Protein AF-E2BTL4-F1 (afdb_monomer_lite)

pLDDT: mean 71.08, std 13.53, range [42.78, 84.62]

Structure (mmCIF, N/CA/C/O backbone):
data_AF-E2BTL4-F1
#
_entry.id   AF-E2BTL4-F1
#
loop_
_atom_site.group_PDB
_atom_site.id
_atom_site.type_symbol
_atom_site.label_atom_id
_atom_site.label_alt_id
_atom_site.label_comp_id
_atom_site.label_asym_id
_atom_site.label_entity_id
_atom_site.label_seq_id
_atom_site.pdbx_PDB_ins_code
_atom_site.Cartn_x
_atom_site.Cartn_y
_atom_site.Cartn_z
_atom_site.occupancy
_atom_site.B_iso_or_equiv
_atom_site.auth_seq_id
_atom_site.auth_comp_id
_atom_site.auth_asym_id
_atom_site.auth_atom_id
_atom_site.pdbx_PDB_model_num
ATOM 1 N N . MET A 1 1 ? 35.264 -16.584 -9.688 1.00 43.22 1 MET A N 1
ATOM 2 C CA . MET A 1 1 ? 34.743 -16.157 -8.370 1.00 43.22 1 MET A CA 1
ATOM 3 C C . MET A 1 1 ? 34.558 -14.654 -8.419 1.00 43.22 1 MET A C 1
ATOM 5 O O . MET A 1 1 ? 35.474 -13.917 -8.078 1.00 43.22 1 MET A O 1
ATOM 9 N N . GLU A 1 2 ? 33.413 -14.194 -8.908 1.00 42.78 2 GLU A N 1
ATOM 10 C CA . GLU A 1 2 ? 33.117 -12.765 -8.947 1.00 42.78 2 GLU A CA 1
ATOM 11 C C . GLU A 1 2 ? 32.287 -12.419 -7.715 1.00 42.78 2 GLU A C 1
ATOM 13 O O . GLU A 1 2 ? 31.151 -12.855 -7.552 1.00 42.78 2 GLU A O 1
ATOM 18 N N . LYS A 1 3 ? 32.908 -11.682 -6.789 1.00 47.34 3 LYS A N 1
ATOM 19 C CA . LYS A 1 3 ? 32.201 -10.982 -5.718 1.00 47.34 3 LYS A CA 1
ATOM 20 C C . LYS A 1 3 ? 31.391 -9.876 -6.384 1.00 47.34 3 LYS A C 1
ATOM 22 O O . LYS A 1 3 ? 31.869 -8.750 -6.507 1.00 47.34 3 LYS A O 1
ATOM 27 N N . GLU A 1 4 ? 30.194 -10.213 -6.849 1.00 43.19 4 GLU A N 1
ATOM 28 C CA . GLU A 1 4 ? 29.267 -9.215 -7.357 1.00 43.19 4 GLU A CA 1
ATOM 29 C C . GLU A 1 4 ? 28.999 -8.182 -6.261 1.00 43.19 4 GLU A C 1
ATOM 31 O O . GLU A 1 4 ? 28.715 -8.465 -5.093 1.00 43.19 4 GLU A O 1
ATOM 36 N N . ASN A 1 5 ? 29.240 -6.946 -6.656 1.00 45.09 5 ASN A N 1
ATOM 37 C CA . ASN A 1 5 ? 29.453 -5.809 -5.801 1.00 45.09 5 ASN A CA 1
ATOM 38 C C . ASN A 1 5 ? 28.106 -5.419 -5.162 1.00 45.09 5 ASN A C 1
ATOM 40 O O . ASN A 1 5 ? 27.223 -4.896 -5.840 1.00 45.09 5 ASN A O 1
ATOM 44 N N . LYS A 1 6 ? 27.949 -5.686 -3.854 1.00 49.75 6 LYS A N 1
ATOM 45 C CA . LYS A 1 6 ? 26.725 -5.540 -3.020 1.00 49.75 6 LYS A CA 1
ATOM 46 C C . LYS A 1 6 ? 26.020 -4.167 -3.108 1.00 49.75 6 LYS A C 1
ATOM 48 O O . LYS A 1 6 ? 24.933 -3.997 -2.565 1.00 49.75 6 LYS A O 1
ATOM 53 N N . TYR A 1 7 ? 26.640 -3.192 -3.770 1.00 46.62 7 TYR A N 1
ATOM 54 C CA . TYR A 1 7 ? 26.240 -1.788 -3.832 1.00 46.62 7 TYR A CA 1
ATOM 55 C C . TYR A 1 7 ? 25.714 -1.328 -5.203 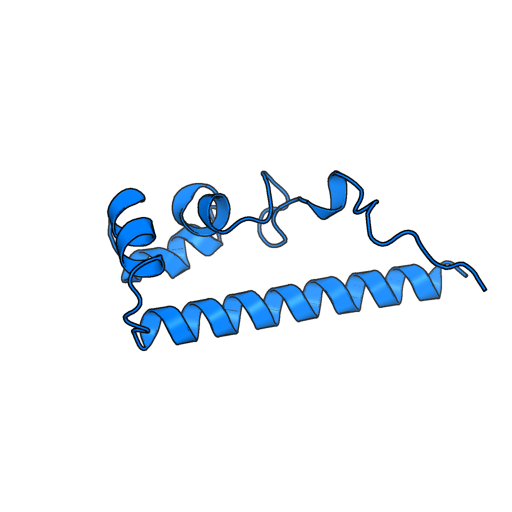1.00 46.62 7 TYR A C 1
ATOM 57 O O . TYR A 1 7 ? 25.183 -0.224 -5.293 1.00 46.62 7 TYR A O 1
ATOM 65 N N . TRP A 1 8 ? 25.772 -2.165 -6.247 1.00 47.38 8 TRP A N 1
ATOM 66 C CA . TRP A 1 8 ? 25.276 -1.824 -7.591 1.00 47.38 8 TRP A CA 1
ATOM 67 C C . TRP A 1 8 ? 23.951 -2.521 -7.892 1.00 47.38 8 TRP A C 1
ATOM 69 O O . TRP A 1 8 ? 23.811 -3.251 -8.870 1.00 47.38 8 TRP A O 1
ATOM 79 N N . VAL A 1 9 ? 22.949 -2.294 -7.042 1.00 49.44 9 VAL A N 1
ATOM 80 C CA . VAL A 1 9 ? 21.560 -2.504 -7.463 1.00 49.44 9 VAL A CA 1
ATOM 81 C C . VAL A 1 9 ? 21.296 -1.467 -8.554 1.00 49.44 9 VAL A C 1
ATOM 83 O O . VAL A 1 9 ? 21.187 -0.276 -8.240 1.00 49.44 9 VAL A O 1
ATOM 86 N N . LYS A 1 10 ? 21.288 -1.912 -9.820 1.00 51.06 10 LYS A N 1
ATOM 87 C CA . LYS A 1 10 ? 20.976 -1.088 -10.997 1.00 51.06 10 LYS A CA 1
ATOM 88 C C . LYS A 1 10 ? 19.706 -0.292 -10.704 1.00 51.06 10 LYS A C 1
ATOM 90 O O . LYS A 1 10 ? 18.787 -0.796 -10.067 1.00 51.06 10 LYS A O 1
ATOM 95 N N . GLU A 1 11 ? 19.641 0.963 -11.132 1.00 50.75 11 GLU A N 1
ATOM 96 C CA . GLU A 1 11 ? 18.490 1.838 -10.852 1.00 50.75 11 GLU A CA 1
ATOM 97 C C . GLU A 1 11 ? 17.150 1.244 -11.329 1.00 50.75 11 GLU A C 1
ATOM 99 O O . GLU A 1 11 ? 16.092 1.584 -10.806 1.00 50.75 11 GLU A O 1
ATOM 104 N N . GLU A 1 12 ? 17.211 0.292 -12.257 1.00 51.00 12 GLU A N 1
ATOM 105 C CA . GLU A 1 12 ? 16.097 -0.495 -12.780 1.00 51.00 12 GLU A CA 1
ATOM 106 C C . GLU A 1 12 ? 15.522 -1.502 -11.766 1.00 51.00 12 GLU A C 1
ATOM 108 O O . GLU A 1 12 ? 14.306 -1.657 -11.699 1.00 51.00 12 GLU A O 1
ATOM 113 N N . ASP A 1 13 ? 16.362 -2.096 -10.912 1.00 55.72 13 ASP A N 1
ATOM 114 C CA . ASP A 1 13 ? 15.971 -2.976 -9.795 1.00 55.72 13 ASP A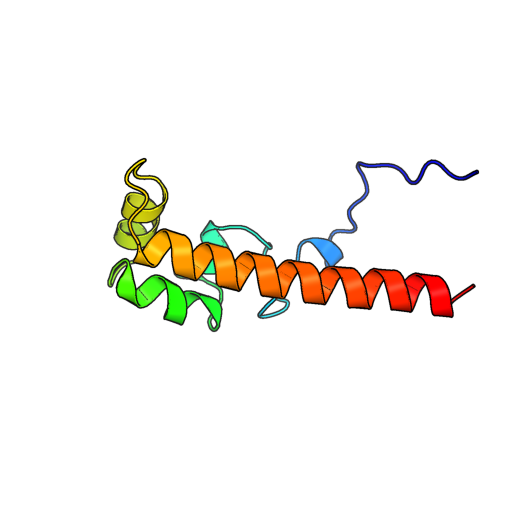 CA 1
ATOM 115 C C . ASP A 1 13 ? 15.335 -2.201 -8.628 1.00 55.72 13 ASP A C 1
ATOM 117 O O . ASP A 1 13 ? 14.796 -2.781 -7.685 1.00 55.72 13 ASP A O 1
ATOM 121 N N . ARG A 1 14 ? 15.419 -0.865 -8.649 1.00 64.12 14 ARG A N 1
ATOM 122 C CA . ARG A 1 14 ? 14.776 -0.020 -7.637 1.00 64.12 14 ARG A CA 1
ATOM 123 C C . ARG A 1 14 ? 13.326 0.273 -7.970 1.00 64.12 14 ARG A C 1
ATOM 125 O O . ARG A 1 14 ? 12.708 0.990 -7.193 1.00 64.12 14 ARG A O 1
ATOM 132 N N . LYS A 1 15 ? 12.793 -0.215 -9.092 1.00 73.50 15 LYS A N 1
ATOM 133 C CA . LYS A 1 15 ? 11.396 0.001 -9.472 1.00 73.50 15 LYS A CA 1
ATOM 134 C C . LYS A 1 15 ? 10.470 -0.868 -8.635 1.00 73.50 15 LYS A C 1
ATOM 136 O O . LYS A 1 15 ? 10.821 -1.992 -8.290 1.00 73.50 15 LYS A O 1
ATOM 141 N N . CYS A 1 16 ? 9.291 -0.343 -8.312 1.00 78.00 16 CYS A N 1
ATOM 142 C CA . CYS A 1 16 ? 8.271 -1.087 -7.580 1.00 78.00 16 CYS A CA 1
ATOM 143 C C . CYS A 1 16 ? 8.013 -2.444 -8.244 1.00 78.00 16 CYS A C 1
ATOM 145 O O . CYS A 1 16 ? 7.639 -2.494 -9.414 1.00 78.00 16 CYS A O 1
ATOM 147 N N . VAL A 1 17 ? 8.157 -3.542 -7.498 1.00 76.69 17 VAL A N 1
ATOM 148 C CA . VAL A 1 17 ? 7.938 -4.897 -8.043 1.00 76.69 17 VAL A CA 1
ATOM 149 C C . VAL A 1 17 ? 6.503 -5.146 -8.524 1.00 76.69 17 VAL A C 1
ATOM 151 O O . VAL A 1 17 ? 6.262 -6.118 -9.235 1.00 76.69 17 VAL A O 1
ATOM 154 N N . PHE A 1 18 ? 5.556 -4.292 -8.125 1.00 77.12 18 PHE A N 1
ATOM 155 C CA . PHE A 1 18 ? 4.143 -4.417 -8.472 1.00 77.12 18 PHE A CA 1
ATOM 156 C C . PHE A 1 18 ? 3.805 -3.644 -9.748 1.00 77.12 18 PHE A C 1
ATOM 158 O O . PHE A 1 18 ? 3.404 -4.250 -10.736 1.00 77.12 18 PHE A O 1
ATOM 165 N N . CYS A 1 19 ? 3.968 -2.317 -9.747 1.00 80.19 19 CYS A N 1
ATOM 166 C CA . CYS A 1 19 ? 3.597 -1.477 -10.893 1.00 80.19 19 CYS A CA 1
ATOM 167 C C . CYS A 1 19 ? 4.760 -1.199 -11.858 1.00 80.19 19 CYS A C 1
ATOM 169 O O . CYS A 1 19 ? 4.554 -0.598 -12.906 1.00 80.19 19 CYS A O 1
ATOM 171 N N . GLY A 1 20 ? 5.995 -1.583 -11.518 1.00 75.75 20 GLY A N 1
ATOM 172 C CA . GLY A 1 20 ? 7.178 -1.296 -12.335 1.00 75.75 20 GLY A CA 1
ATOM 173 C C . GLY A 1 20 ? 7.531 0.194 -12.425 1.00 75.75 20 GLY A C 1
ATOM 174 O O . GLY A 1 20 ? 8.405 0.569 -13.205 1.00 75.75 20 GLY A O 1
ATOM 175 N N . GLN A 1 21 ? 6.871 1.050 -11.641 1.00 76.56 21 GLN A N 1
ATOM 176 C CA . GLN A 1 21 ? 7.065 2.499 -11.608 1.00 76.56 21 GLN A CA 1
ATOM 177 C C . GLN A 1 21 ? 7.541 2.955 -10.223 1.00 76.56 21 GLN A C 1
ATOM 179 O O . GLN A 1 21 ? 7.398 2.240 -9.237 1.00 76.56 21 GLN A O 1
ATOM 184 N N . GLY A 1 22 ? 8.124 4.153 -10.139 1.00 75.31 22 GLY A N 1
ATOM 185 C CA . GLY A 1 22 ? 8.580 4.723 -8.866 1.00 75.31 22 GLY A CA 1
ATOM 186 C C . GLY A 1 22 ? 9.710 3.931 -8.204 1.00 75.31 22 GLY A C 1
ATOM 187 O O . GLY A 1 22 ? 10.363 3.109 -8.842 1.00 75.31 22 GLY A O 1
ATOM 188 N N . ARG A 1 23 ? 9.969 4.205 -6.920 1.00 77.44 23 ARG A N 1
ATOM 189 C CA . ARG A 1 23 ? 10.928 3.431 -6.118 1.00 77.44 23 ARG A CA 1
ATOM 190 C C . ARG A 1 23 ? 10.207 2.327 -5.348 1.00 77.44 23 ARG A C 1
ATOM 192 O O . ARG A 1 23 ? 9.126 2.549 -4.822 1.00 77.44 23 ARG A O 1
ATOM 199 N N . ASP A 1 24 ? 10.845 1.173 -5.205 1.00 76.19 24 ASP A N 1
ATOM 200 C CA . ASP A 1 24 ? 10.399 0.023 -4.415 1.00 76.19 24 ASP A CA 1
ATOM 201 C C . ASP A 1 24 ? 10.538 0.304 -2.907 1.00 76.19 24 ASP A C 1
ATOM 203 O O . ASP A 1 24 ? 11.329 -0.299 -2.179 1.00 76.19 24 ASP A O 1
ATOM 207 N N . ASN A 1 25 ? 9.805 1.306 -2.431 1.00 79.56 25 ASN A N 1
ATOM 208 C CA . ASN A 1 25 ? 9.799 1.737 -1.046 1.00 79.56 25 ASN A CA 1
ATOM 209 C C . ASN A 1 25 ? 8.373 1.720 -0.478 1.00 79.56 25 ASN A C 1
ATOM 211 O O . ASN A 1 25 ? 7.370 1.698 -1.187 1.00 79.56 25 ASN A O 1
ATOM 215 N N . ILE A 1 26 ? 8.296 1.724 0.850 1.00 78.06 26 ILE A N 1
ATOM 216 C CA . ILE A 1 26 ? 7.024 1.723 1.574 1.00 78.06 26 ILE A CA 1
ATOM 217 C C . ILE A 1 26 ? 6.175 2.960 1.251 1.00 78.06 26 ILE A C 1
ATOM 219 O O . ILE A 1 26 ? 4.957 2.841 1.157 1.00 78.06 26 ILE A O 1
ATOM 223 N N . ASP A 1 27 ? 6.793 4.125 1.053 1.00 80.56 27 ASP A N 1
ATOM 224 C CA . ASP A 1 27 ? 6.062 5.361 0.748 1.00 80.56 27 ASP A CA 1
ATOM 225 C C . ASP A 1 27 ? 5.291 5.257 -0.577 1.00 80.56 27 ASP A C 1
ATOM 227 O O . ASP A 1 27 ? 4.102 5.590 -0.647 1.00 80.56 27 ASP A O 1
ATOM 231 N N . HIS A 1 28 ? 5.948 4.679 -1.583 1.00 84.62 28 HIS A N 1
ATOM 232 C CA . HIS A 1 28 ? 5.368 4.354 -2.869 1.00 84.62 28 HIS A CA 1
ATOM 233 C C . HIS A 1 28 ? 4.258 3.318 -2.700 1.00 84.62 28 HIS A C 1
ATOM 235 O O . HIS A 1 28 ? 3.147 3.536 -3.174 1.00 84.62 28 HIS A O 1
ATOM 241 N N . PHE A 1 29 ? 4.490 2.235 -1.948 1.00 80.00 29 PHE A N 1
ATOM 242 C CA . PHE A 1 29 ? 3.470 1.199 -1.766 1.00 80.00 29 PHE A CA 1
ATOM 243 C C . PHE A 1 29 ? 2.181 1.705 -1.098 1.00 80.00 29 PHE A C 1
ATOM 245 O O . PHE A 1 29 ? 1.085 1.259 -1.438 1.00 80.00 29 PHE A O 1
ATOM 252 N N . ILE A 1 30 ? 2.291 2.628 -0.143 1.00 81.75 30 ILE A N 1
ATOM 253 C CA . ILE A 1 30 ? 1.137 3.126 0.613 1.00 81.75 30 ILE A CA 1
ATOM 254 C C . ILE A 1 30 ? 0.258 4.068 -0.222 1.00 81.75 30 ILE A C 1
ATOM 256 O O . ILE A 1 30 ? -0.963 4.120 -0.012 1.00 81.75 30 ILE A O 1
ATOM 260 N N . GLY A 1 31 ? 0.875 4.859 -1.105 1.00 79.94 31 GLY A N 1
ATOM 261 C CA . GLY A 1 31 ? 0.217 6.010 -1.724 1.00 79.94 31 GLY A CA 1
ATOM 262 C C . GLY A 1 31 ? 0.294 6.089 -3.243 1.00 79.94 31 GLY A C 1
ATOM 263 O O . GLY A 1 31 ? -0.682 6.506 -3.859 1.00 79.94 31 GLY A O 1
ATOM 264 N N . GLU A 1 32 ? 1.423 5.720 -3.839 1.00 82.06 32 GLU A N 1
ATOM 265 C CA . GLU A 1 32 ? 1.695 5.957 -5.261 1.00 82.06 32 GLU A CA 1
ATOM 266 C C . GLU A 1 32 ? 1.460 4.719 -6.130 1.00 82.06 32 GLU A C 1
ATOM 268 O O . GLU A 1 32 ? 1.014 4.842 -7.266 1.00 82.06 32 GLU A O 1
ATOM 273 N N . CYS A 1 33 ? 1.733 3.523 -5.609 1.00 84.44 33 CYS A N 1
ATOM 274 C CA . CYS A 1 33 ? 1.494 2.283 -6.327 1.00 84.44 33 CYS A CA 1
ATOM 275 C C . CYS A 1 33 ? -0.001 1.981 -6.339 1.00 84.44 33 CYS A C 1
ATOM 277 O O . CYS A 1 33 ? -0.573 1.654 -5.302 1.00 84.44 33 CYS A O 1
ATOM 279 N N . GLU A 1 34 ? -0.628 2.043 -7.508 1.00 83.25 34 GLU A N 1
ATOM 280 C CA . GLU A 1 34 ? -2.051 1.738 -7.678 1.00 83.25 34 GLU A CA 1
ATOM 281 C C . GLU A 1 34 ? -2.438 0.346 -7.149 1.00 83.25 34 GLU A C 1
ATOM 283 O O . GLU A 1 34 ? -3.475 0.211 -6.508 1.00 83.25 34 GLU A O 1
ATOM 288 N N . ILE A 1 35 ? -1.555 -0.647 -7.312 1.00 83.56 35 ILE A N 1
ATOM 289 C CA . ILE A 1 35 ? -1.792 -2.041 -6.911 1.00 83.56 35 ILE A CA 1
ATOM 290 C C . ILE A 1 35 ? -1.781 -2.179 -5.388 1.00 83.56 35 ILE A C 1
ATOM 292 O O . ILE A 1 35 ? -2.733 -2.667 -4.783 1.00 83.56 35 ILE A O 1
ATOM 296 N N . THR A 1 36 ? -0.705 -1.743 -4.731 1.00 81.50 36 THR A N 1
ATOM 297 C CA . THR A 1 36 ? -0.588 -1.930 -3.280 1.00 81.50 36 THR A CA 1
ATOM 298 C C . THR A 1 36 ? -1.408 -0.906 -2.504 1.00 81.50 36 THR A C 1
ATOM 300 O O . THR A 1 36 ? -1.814 -1.190 -1.379 1.00 81.50 36 THR A O 1
ATOM 303 N N . ARG A 1 37 ? -1.721 0.264 -3.082 1.00 82.00 37 ARG A N 1
ATOM 304 C CA . ARG A 1 37 ? -2.572 1.288 -2.453 1.00 82.00 37 ARG A CA 1
ATOM 305 C C . ARG A 1 37 ? -3.923 0.721 -2.017 1.00 82.00 37 ARG A C 1
ATOM 307 O O . ARG A 1 37 ? -4.458 1.197 -1.009 1.00 82.00 37 ARG A O 1
ATOM 314 N N . GLU A 1 38 ? -4.469 -0.254 -2.741 1.00 83.38 38 GLU A N 1
ATOM 315 C CA . GLU A 1 38 ? -5.700 -0.947 -2.352 1.00 83.38 38 GLU A CA 1
ATOM 316 C C . GLU A 1 38 ? -5.515 -1.779 -1.081 1.00 83.38 38 GLU A C 1
ATOM 318 O O . GLU A 1 38 ? -6.348 -1.703 -0.182 1.00 83.38 38 GLU A O 1
ATOM 323 N N . TRP A 1 39 ? -4.383 -2.469 -0.931 1.00 83.50 39 TRP A N 1
ATOM 324 C CA . TRP A 1 39 ? -4.076 -3.263 0.265 1.00 83.50 39 TRP A CA 1
ATOM 325 C C . TRP A 1 39 ? -3.946 -2.379 1.506 1.00 83.50 39 TRP A C 1
ATOM 327 O O . TRP A 1 39 ? -4.438 -2.710 2.580 1.00 83.50 39 TRP A O 1
ATOM 337 N N . PHE A 1 40 ? -3.347 -1.194 1.360 1.00 81.06 40 PHE A N 1
ATOM 338 C CA . PHE A 1 40 ? -3.228 -0.230 2.457 1.00 81.06 40 PHE A CA 1
ATOM 339 C C . PHE A 1 40 ? -4.523 0.561 2.723 1.00 81.06 40 PHE A C 1
ATOM 341 O O . PHE A 1 40 ? -4.550 1.366 3.655 1.00 81.06 40 PHE A O 1
ATOM 348 N N . LYS A 1 41 ? -5.607 0.356 1.961 1.00 81.75 41 LYS A N 1
ATOM 349 C CA . LYS A 1 41 ? -6.883 1.062 2.176 1.00 81.75 41 LYS A CA 1
ATOM 350 C C . LYS A 1 41 ? -7.539 0.697 3.503 1.00 81.75 41 LYS A C 1
ATOM 352 O O . LYS A 1 41 ? -8.102 1.575 4.148 1.00 81.75 41 LYS A O 1
ATOM 357 N N . GLU A 1 42 ? -7.375 -0.542 3.960 1.00 81.31 42 GLU A N 1
ATOM 358 C CA . GLU A 1 42 ? -7.867 -0.971 5.276 1.00 81.31 42 GLU A CA 1
ATOM 359 C C . GLU A 1 42 ? -7.118 -0.310 6.440 1.00 81.31 42 GLU A C 1
ATOM 361 O O . GLU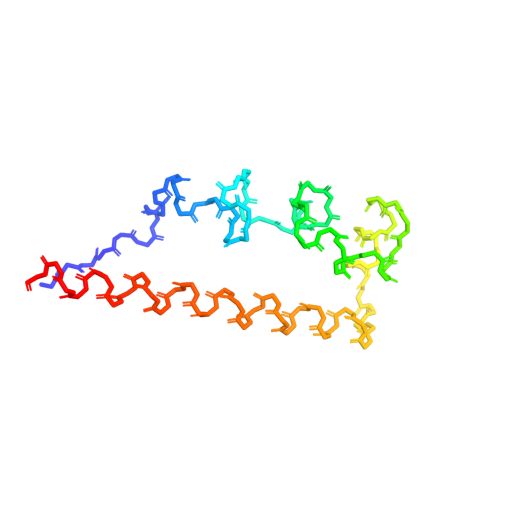 A 1 42 ? -7.656 -0.157 7.536 1.00 81.31 42 GLU A O 1
ATOM 366 N N . LEU A 1 43 ? -5.879 0.138 6.212 1.00 81.00 43 LEU A N 1
ATOM 367 C CA . LEU A 1 43 ? -5.126 0.865 7.228 1.00 81.00 43 LEU A CA 1
ATOM 368 C C . LEU A 1 43 ? -5.636 2.302 7.374 1.00 81.00 43 LEU A C 1
ATOM 370 O O . LEU A 1 43 ? -5.629 2.826 8.481 1.00 81.00 43 LEU A O 1
ATOM 374 N N . GLY A 1 44 ? -6.146 2.947 6.330 1.00 82.75 44 GLY A N 1
ATOM 375 C CA . GLY A 1 44 ? -6.721 4.288 6.447 1.00 82.75 44 GLY A CA 1
ATOM 376 C C . GLY A 1 44 ? -7.166 4.858 5.110 1.00 82.75 44 GLY A C 1
ATOM 377 O O . GLY A 1 44 ? -6.769 4.379 4.047 1.00 82.75 44 GLY A O 1
ATOM 378 N N . ASN A 1 45 ? -7.964 5.921 5.142 1.00 81.19 45 ASN A N 1
ATOM 379 C CA . ASN A 1 45 ? -8.438 6.553 3.910 1.00 81.19 45 ASN A CA 1
ATOM 380 C C . ASN A 1 45 ? -7.380 7.477 3.291 1.00 81.19 45 ASN A C 1
ATOM 382 O O . ASN A 1 45 ? -7.259 7.521 2.067 1.00 81.19 45 ASN A O 1
ATOM 386 N N . SER A 1 46 ? -6.554 8.119 4.119 1.00 84.31 46 SER A N 1
ATOM 387 C CA . SER A 1 46 ? -5.517 9.062 3.677 1.00 84.31 46 SER A CA 1
ATOM 388 C C . SER A 1 46 ? -4.110 8.462 3.731 1.00 84.31 46 SER A C 1
ATOM 390 O O . SER A 1 46 ? -3.805 7.655 4.612 1.00 84.31 46 SER A O 1
ATOM 392 N N . LYS A 1 47 ? -3.212 8.906 2.835 1.00 81.56 47 LYS A N 1
ATOM 393 C CA . LYS A 1 47 ? -1.796 8.481 2.821 1.00 81.56 47 LYS A CA 1
ATOM 394 C C . LYS A 1 47 ? -1.144 8.684 4.191 1.00 81.56 47 LYS A C 1
ATOM 396 O O . LYS A 1 47 ? -0.539 7.760 4.720 1.00 81.56 47 LYS A O 1
ATOM 401 N N . GLU A 1 48 ? -1.328 9.853 4.798 1.00 82.94 48 GLU A N 1
ATOM 402 C CA . GLU A 1 48 ? -0.748 10.181 6.105 1.00 82.94 48 GLU A CA 1
ATOM 403 C C . GLU A 1 48 ? -1.235 9.261 7.228 1.00 82.94 48 GLU A C 1
ATOM 405 O O . GLU A 1 48 ? -0.442 8.855 8.074 1.00 82.94 48 GLU A O 1
ATOM 410 N N . GLU A 1 49 ? -2.519 8.893 7.239 1.00 84.44 49 GLU A N 1
ATOM 411 C CA . GLU A 1 49 ? -3.060 7.966 8.238 1.00 84.44 49 GLU A CA 1
ATOM 412 C C . GLU A 1 49 ? -2.477 6.567 8.081 1.00 84.44 49 GLU A C 1
ATOM 414 O O . GLU A 1 49 ? -2.090 5.941 9.069 1.00 84.44 49 GLU A O 1
ATOM 419 N N . ARG A 1 50 ? -2.379 6.094 6.835 1.00 84.56 50 ARG A N 1
ATOM 420 C CA . ARG A 1 50 ? -1.770 4.803 6.510 1.00 84.56 50 ARG A CA 1
ATOM 421 C C . ARG A 1 50 ? -0.305 4.777 6.922 1.00 84.56 50 ARG A C 1
ATOM 423 O O . ARG A 1 50 ? 0.109 3.828 7.574 1.00 84.56 50 ARG A O 1
ATOM 430 N N . VAL A 1 51 ? 0.455 5.831 6.608 1.00 82.19 51 VAL A N 1
ATOM 431 C CA . VAL A 1 51 ? 1.858 5.994 7.019 1.00 82.19 51 VAL A CA 1
ATOM 432 C C . VAL A 1 51 ? 1.953 5.993 8.543 1.00 82.19 51 VAL A C 1
ATOM 434 O O . VAL A 1 51 ? 2.667 5.166 9.099 1.00 82.19 51 VAL A O 1
ATOM 437 N N . LYS A 1 52 ? 1.181 6.831 9.244 1.00 83.44 52 LYS A N 1
ATOM 438 C CA . LYS A 1 52 ? 1.185 6.879 10.715 1.00 83.44 52 LYS A CA 1
ATOM 439 C C . LYS A 1 52 ? 0.865 5.518 11.329 1.00 83.44 52 LYS A C 1
ATOM 441 O O . LYS A 1 52 ? 1.554 5.101 12.250 1.00 83.44 52 LYS A O 1
ATOM 446 N N . LYS A 1 53 ? -0.143 4.800 10.828 1.00 82.12 53 LYS A N 1
ATOM 447 C CA . LYS A 1 53 ? -0.484 3.453 11.317 1.00 82.12 53 LYS A CA 1
ATOM 448 C C . LYS A 1 53 ? 0.557 2.401 10.952 1.00 82.12 53 LYS A C 1
ATOM 450 O O . LYS A 1 53 ? 0.754 1.468 11.722 1.00 82.12 53 LYS A O 1
ATOM 455 N N . LEU A 1 54 ? 1.243 2.548 9.823 1.00 80.00 54 LEU A N 1
ATOM 456 C CA . LEU A 1 54 ? 2.320 1.641 9.449 1.00 80.00 54 LEU A CA 1
ATOM 457 C C . LEU A 1 54 ? 3.568 1.843 10.316 1.00 80.00 54 LEU A C 1
ATOM 459 O O . LEU A 1 54 ? 4.205 0.861 10.687 1.00 80.00 54 LEU A O 1
ATOM 463 N N . TRP A 1 55 ? 3.892 3.090 10.663 1.00 77.44 55 TRP A N 1
ATOM 464 C CA . TRP A 1 55 ? 5.019 3.434 11.535 1.00 77.44 55 TRP A CA 1
ATOM 465 C C . TRP A 1 55 ? 4.718 3.272 13.024 1.00 77.44 55 TRP A C 1
ATOM 467 O O . TRP A 1 55 ? 5.649 3.178 13.816 1.00 77.44 55 TRP A O 1
ATOM 477 N N . LYS A 1 56 ? 3.442 3.201 13.421 1.00 78.88 56 LYS A N 1
ATOM 478 C CA . LYS A 1 56 ? 3.084 2.788 14.779 1.00 78.88 56 LYS A CA 1
ATOM 479 C C . LYS A 1 56 ? 3.626 1.380 15.038 1.00 78.88 56 LYS A C 1
ATOM 481 O O . LYS A 1 56 ? 3.460 0.477 14.211 1.00 78.88 56 LYS A O 1
ATOM 486 N N . ASP A 1 57 ? 4.237 1.219 16.207 1.00 66.88 57 ASP A N 1
ATOM 487 C CA . ASP A 1 57 ? 4.799 -0.046 16.697 1.00 66.88 57 ASP A CA 1
ATOM 488 C C . ASP A 1 57 ? 3.728 -1.137 16.865 1.00 66.88 57 ASP A C 1
ATOM 490 O O . ASP A 1 57 ? 4.012 -2.330 16.865 1.00 66.88 57 ASP A O 1
ATOM 494 N N . ASP A 1 58 ? 2.462 -0.719 16.902 1.00 72.31 58 ASP A N 1
ATOM 495 C CA . ASP A 1 58 ? 1.304 -1.594 16.946 1.00 72.31 58 ASP A CA 1
ATOM 496 C C . ASP A 1 58 ? 1.195 -2.429 15.654 1.00 72.31 58 ASP A C 1
ATOM 498 O O . ASP A 1 58 ? 0.731 -1.985 14.593 1.00 72.31 58 ASP A O 1
ATOM 502 N N . LEU A 1 59 ? 1.689 -3.666 15.728 1.00 62.53 59 LEU A N 1
ATOM 503 C CA . LEU A 1 59 ? 1.548 -4.685 14.695 1.00 62.53 59 LEU A CA 1
ATOM 504 C C . LEU A 1 59 ? 0.110 -5.201 14.675 1.00 62.53 59 LEU A C 1
ATOM 506 O O . LEU A 1 59 ? -0.202 -6.296 15.135 1.00 62.53 59 LEU A O 1
ATOM 510 N N . ASN A 1 60 ? -0.777 -4.406 14.085 1.00 72.50 60 ASN A N 1
ATOM 511 C CA . ASN A 1 60 ? -2.143 -4.838 13.841 1.00 72.50 60 ASN A CA 1
ATOM 512 C C . ASN A 1 60 ? -2.171 -6.075 12.926 1.00 72.50 60 ASN A C 1
ATOM 514 O O . ASN A 1 60 ? -1.348 -6.223 12.015 1.00 72.50 60 ASN A O 1
ATOM 518 N N . LYS A 1 61 ? -3.149 -6.964 13.128 1.00 78.06 61 LYS A N 1
ATOM 519 C CA . LYS A 1 61 ? -3.297 -8.196 12.330 1.00 78.06 61 LYS A CA 1
ATOM 520 C C . LYS A 1 61 ? -3.334 -7.894 10.825 1.00 78.06 61 LYS A C 1
ATOM 522 O O . LYS A 1 61 ? -2.638 -8.543 10.053 1.00 78.06 61 LYS A O 1
ATOM 527 N N . VAL A 1 62 ? -4.041 -6.829 10.443 1.00 76.94 62 VAL A N 1
ATOM 528 C CA . VAL A 1 62 ? -4.127 -6.309 9.066 1.00 76.94 62 VAL A CA 1
ATOM 529 C C . VAL A 1 62 ? -2.748 -5.920 8.514 1.00 76.94 62 VAL A C 1
ATOM 531 O O . VAL A 1 62 ? -2.365 -6.363 7.437 1.00 76.94 62 VAL A O 1
ATOM 534 N N . LYS A 1 63 ? -1.945 -5.167 9.281 1.00 76.50 63 LYS A N 1
ATOM 535 C CA . LYS A 1 63 ? -0.567 -4.789 8.908 1.00 76.50 63 LYS A CA 1
ATOM 536 C C . LYS A 1 63 ? 0.298 -6.026 8.672 1.00 76.50 63 LYS A C 1
ATOM 538 O O . LYS A 1 63 ? 1.055 -6.081 7.706 1.00 76.50 63 LYS A O 1
ATOM 543 N N . THR A 1 64 ? 0.168 -7.019 9.545 1.00 81.44 64 THR A N 1
ATOM 544 C CA . THR A 1 64 ? 0.930 -8.267 9.457 1.00 81.44 64 THR A CA 1
ATOM 545 C C . THR A 1 64 ? 0.573 -9.063 8.201 1.00 81.44 64 THR A C 1
ATOM 547 O O . THR A 1 64 ? 1.471 -9.555 7.519 1.00 81.44 64 THR A O 1
ATOM 550 N N . GLU A 1 65 ? -0.712 -9.166 7.859 1.00 84.31 65 GLU A N 1
ATOM 551 C CA . GLU A 1 65 ? -1.164 -9.874 6.654 1.00 84.31 65 GLU A CA 1
ATOM 552 C C . GLU A 1 65 ? -0.726 -9.153 5.369 1.00 84.31 65 GLU A C 1
ATOM 554 O O . GLU A 1 65 ? -0.127 -9.789 4.500 1.00 84.31 65 GLU A O 1
ATOM 559 N N . ILE A 1 66 ? -0.891 -7.824 5.294 1.00 81.12 66 ILE A N 1
ATOM 560 C CA . ILE A 1 66 ? -0.441 -7.012 4.147 1.00 81.12 66 ILE A CA 1
ATOM 561 C C . ILE A 1 66 ? 1.069 -7.171 3.929 1.00 81.12 66 ILE A C 1
ATOM 563 O O . ILE A 1 66 ? 1.528 -7.380 2.806 1.00 81.12 66 ILE A O 1
ATOM 567 N N . LEU A 1 67 ? 1.866 -7.111 5.002 1.00 79.81 67 LEU A N 1
ATOM 568 C CA . LEU A 1 67 ? 3.309 -7.316 4.900 1.00 79.81 67 LEU A CA 1
ATOM 569 C C . LEU A 1 67 ? 3.635 -8.743 4.443 1.00 79.81 67 LEU A C 1
ATOM 571 O O . LEU A 1 67 ? 4.483 -8.917 3.574 1.00 79.81 67 LEU A O 1
ATOM 575 N N . LYS A 1 68 ? 2.963 -9.778 4.956 1.00 84.12 68 LYS A N 1
ATOM 576 C CA . LYS A 1 68 ? 3.198 -11.156 4.492 1.00 84.12 68 LYS A CA 1
ATOM 577 C C . LYS A 1 68 ? 2.934 -11.317 2.994 1.00 84.12 68 LYS A C 1
ATOM 579 O O . LYS A 1 68 ? 3.749 -11.949 2.324 1.00 84.12 68 LYS A O 1
ATOM 584 N N . GLU A 1 69 ? 1.836 -10.771 2.476 1.00 83.50 69 GLU A N 1
ATOM 585 C CA . GLU A 1 69 ? 1.533 -10.774 1.036 1.00 83.50 69 GLU A CA 1
ATOM 586 C C . GLU A 1 69 ? 2.622 -10.051 0.241 1.00 83.50 69 GLU A C 1
ATOM 588 O O . GLU A 1 69 ? 3.222 -10.629 -0.669 1.00 83.50 69 GLU A O 1
ATOM 593 N N . LEU A 1 70 ? 2.984 -8.839 0.669 1.00 81.50 70 LEU A N 1
ATOM 594 C CA . LEU A 1 70 ? 4.009 -8.027 0.018 1.00 81.50 70 LEU A CA 1
ATOM 595 C C . LEU A 1 70 ? 5.366 -8.747 -0.049 1.00 81.50 70 LEU A C 1
ATOM 597 O O . LEU A 1 70 ? 6.043 -8.743 -1.079 1.00 81.50 70 LEU A O 1
ATOM 601 N N . TRP A 1 71 ? 5.758 -9.424 1.031 1.00 80.31 71 TRP A N 1
ATOM 602 C CA . TRP A 1 71 ? 6.993 -10.205 1.086 1.00 80.31 71 TRP A CA 1
ATOM 603 C C . TRP A 1 71 ? 6.933 -11.493 0.251 1.00 80.31 71 TRP A C 1
ATOM 605 O O . TRP A 1 71 ? 7.951 -11.881 -0.332 1.00 80.31 71 TRP A O 1
ATOM 615 N N . LYS A 1 72 ? 5.775 -12.167 0.171 1.00 82.12 72 LYS A N 1
ATOM 616 C CA . LYS A 1 72 ? 5.583 -13.341 -0.701 1.00 82.12 72 LYS A CA 1
ATOM 617 C C . LYS A 1 72 ? 5.766 -12.965 -2.168 1.00 82.12 72 LYS A C 1
ATOM 619 O O . LYS A 1 72 ? 6.516 -13.645 -2.871 1.00 82.12 72 LYS A O 1
ATOM 624 N N . GLU A 1 73 ? 5.151 -11.871 -2.605 1.00 76.62 73 GLU A N 1
ATOM 625 C CA . GLU A 1 73 ? 5.251 -11.397 -3.987 1.00 76.62 73 GLU A CA 1
ATOM 626 C C . GLU A 1 73 ? 6.676 -10.935 -4.323 1.00 76.62 73 GLU A C 1
ATOM 628 O O . GLU A 1 73 ? 7.243 -11.377 -5.326 1.00 76.62 73 GLU A O 1
ATOM 633 N N . LYS A 1 74 ? 7.342 -10.196 -3.421 1.00 72.00 74 LYS A N 1
ATOM 634 C CA . LYS A 1 74 ? 8.772 -9.864 -3.574 1.00 72.00 74 LYS A CA 1
ATOM 635 C C . LYS A 1 74 ? 9.661 -11.097 -3.732 1.00 72.00 74 LYS A C 1
ATOM 637 O O . LYS A 1 74 ? 10.565 -11.106 -4.567 1.00 72.00 74 LYS A O 1
ATOM 642 N N . LYS A 1 75 ? 9.422 -12.159 -2.953 1.00 73.56 75 LYS A N 1
ATOM 643 C CA . LYS A 1 75 ? 10.179 -13.417 -3.080 1.00 73.56 75 LYS A CA 1
ATOM 644 C C . LYS A 1 75 ? 9.935 -14.110 -4.423 1.00 73.56 75 LYS A C 1
ATOM 646 O O . LYS A 1 75 ? 10.874 -14.680 -4.976 1.00 73.56 75 LYS A O 1
ATOM 651 N N . LYS A 1 76 ? 8.710 -14.070 -4.958 1.00 69.50 76 LYS A N 1
ATOM 652 C CA . LYS A 1 76 ? 8.401 -14.618 -6.291 1.00 69.50 76 LYS A CA 1
ATOM 653 C C . LYS A 1 76 ? 9.102 -13.836 -7.403 1.00 69.50 76 LYS A C 1
ATOM 655 O O . LYS A 1 76 ? 9.616 -14.463 -8.328 1.00 69.50 76 LYS A O 1
ATOM 660 N N . GLY A 1 77 ? 9.157 -12.506 -7.295 1.00 64.12 77 GLY A N 1
ATOM 661 C CA . GLY A 1 77 ? 9.890 -11.644 -8.227 1.00 64.12 77 GLY A CA 1
ATOM 662 C C . GLY A 1 77 ? 11.380 -11.988 -8.282 1.00 64.12 77 GLY A C 1
ATOM 663 O O . GLY A 1 77 ? 11.896 -12.308 -9.350 1.00 64.12 77 GLY A O 1
ATOM 664 N N . LYS A 1 78 ? 12.042 -12.059 -7.119 1.00 60.91 78 LYS A N 1
ATOM 665 C CA . LYS A 1 78 ? 13.478 -12.387 -7.030 1.00 60.91 78 LYS A CA 1
ATOM 666 C C . LYS A 1 78 ? 13.830 -13.763 -7.599 1.00 60.91 78 LYS A C 1
ATOM 668 O O . LYS A 1 78 ? 14.767 -13.873 -8.378 1.00 60.91 78 LYS A O 1
ATOM 673 N N . LYS A 1 79 ? 13.024 -14.792 -7.306 1.00 59.41 79 LYS A N 1
ATOM 674 C CA . LYS A 1 79 ? 13.236 -16.144 -7.859 1.00 59.41 79 LYS A CA 1
ATOM 675 C C . LYS A 1 79 ? 13.166 -16.189 -9.388 1.00 59.41 79 LYS A C 1
ATOM 677 O O . LYS A 1 79 ? 13.873 -16.981 -10.004 1.00 59.41 79 LYS A O 1
ATOM 682 N N . LYS A 1 80 ? 12.299 -15.379 -10.009 1.00 57.84 80 LYS A N 1
ATOM 683 C CA . LYS A 1 80 ? 12.207 -15.289 -11.476 1.00 57.84 80 LYS A CA 1
ATOM 684 C C . LYS A 1 80 ? 13.433 -14.605 -12.074 1.00 57.84 80 LYS A C 1
ATOM 686 O O . LYS A 1 80 ? 13.867 -15.000 -13.151 1.00 57.84 80 LYS A O 1
ATOM 691 N N . GLU A 1 81 ? 13.978 -13.606 -11.391 1.00 56.59 81 GLU A N 1
ATOM 692 C CA . GLU A 1 81 ? 15.167 -12.896 -11.856 1.00 56.59 81 GLU A CA 1
ATOM 693 C C . GLU A 1 81 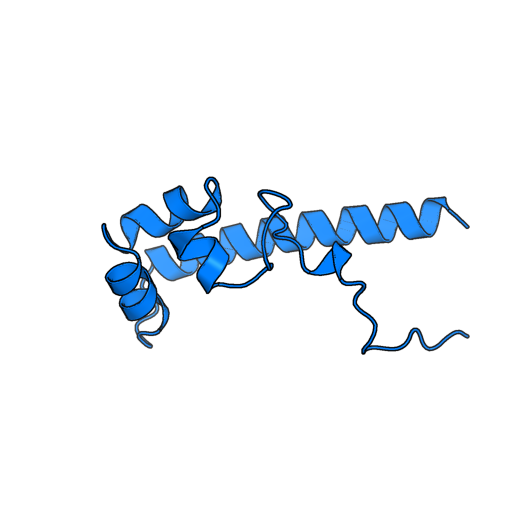? 16.442 -13.736 -11.712 1.00 56.5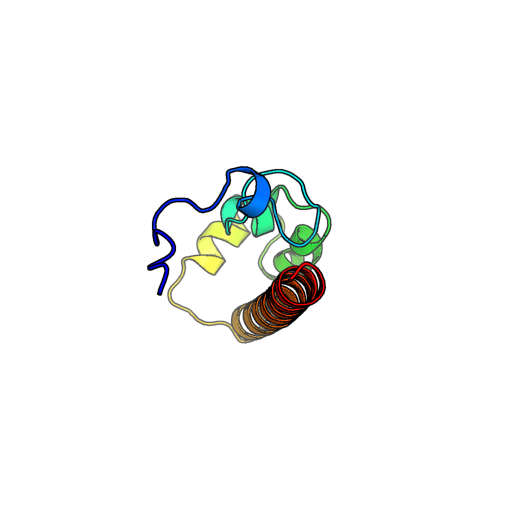9 81 GLU A C 1
ATOM 695 O O . GLU A 1 81 ? 17.216 -13.826 -12.661 1.00 56.59 81 GLU A O 1
ATOM 700 N N . GLU A 1 82 ? 16.616 -14.438 -10.588 1.00 56.97 82 GLU A N 1
ATOM 701 C CA . GLU A 1 82 ? 17.731 -15.379 -10.396 1.00 56.97 82 GLU A CA 1
ATOM 702 C C . GLU A 1 82 ? 17.720 -16.495 -11.447 1.00 56.97 82 GLU A C 1
ATOM 704 O O . GLU A 1 82 ? 18.760 -16.815 -12.018 1.00 56.97 82 GLU A O 1
ATOM 709 N N . LYS A 1 83 ? 16.537 -17.037 -11.768 1.00 56.56 83 LYS A N 1
ATOM 710 C CA . LYS A 1 83 ? 16.400 -18.057 -12.813 1.00 56.56 83 LYS A CA 1
ATOM 711 C C . LYS A 1 83 ? 16.754 -17.504 -14.200 1.00 56.56 83 LYS A C 1
ATOM 713 O O . LYS A 1 83 ? 17.550 -18.106 -14.904 1.00 56.56 83 LYS A O 1
ATOM 718 N N . LYS A 1 84 ? 16.268 -16.305 -14.550 1.00 54.84 84 LYS A N 1
ATOM 719 C CA . LYS A 1 84 ? 16.640 -15.627 -15.807 1.00 54.84 84 LYS A CA 1
ATOM 720 C C . LYS A 1 84 ? 18.141 -15.348 -15.928 1.00 54.84 84 LYS A C 1
ATOM 722 O O . LYS A 1 84 ? 18.644 -15.365 -17.040 1.00 54.84 84 LYS A O 1
ATOM 727 N N . ARG A 1 85 ? 18.850 -15.072 -14.827 1.00 50.66 85 ARG A N 1
ATOM 728 C CA . ARG A 1 85 ? 20.313 -14.886 -14.850 1.00 50.66 85 ARG A CA 1
ATOM 729 C C . ARG A 1 85 ? 21.071 -16.205 -15.026 1.00 50.66 85 ARG A C 1
ATOM 731 O O . ARG A 1 85 ? 22.139 -16.186 -15.620 1.00 50.66 85 ARG A O 1
ATOM 738 N N . GLN A 1 86 ? 20.528 -17.325 -14.545 1.00 53.34 86 GLN A N 1
ATOM 739 C CA . GLN A 1 86 ? 21.106 -18.656 -14.768 1.00 53.34 86 GLN A CA 1
ATOM 740 C C . GLN A 1 86 ?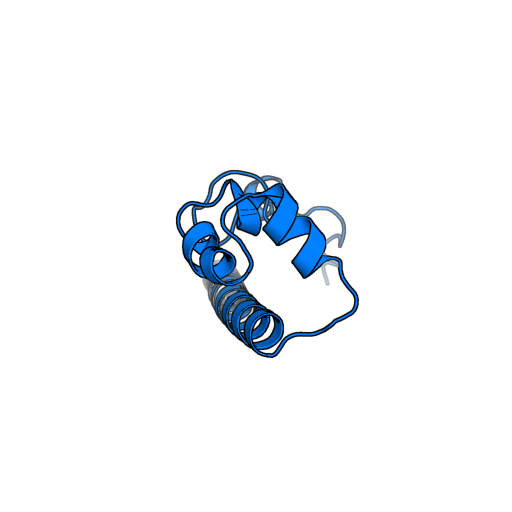 20.877 -19.187 -16.190 1.00 53.34 86 GLN A C 1
ATOM 742 O O . GLN A 1 86 ? 21.760 -19.848 -16.713 1.00 53.34 86 GLN A O 1
ATOM 747 N N . ASP A 1 87 ? 19.744 -18.874 -16.828 1.00 49.00 87 ASP A N 1
ATOM 748 C CA . ASP A 1 87 ? 19.441 -19.268 -18.220 1.00 49.00 87 ASP A CA 1
ATOM 749 C C . ASP A 1 87 ? 20.211 -18.445 -19.289 1.00 49.00 87 ASP A C 1
ATOM 751 O O . ASP A 1 87 ? 20.083 -18.710 -20.482 1.00 49.00 87 ASP A O 1
ATOM 755 N N . VAL A 1 88 ? 20.989 -17.429 -18.887 1.00 51.34 88 VAL A N 1
ATOM 756 C CA . VAL A 1 88 ? 21.808 -16.574 -19.782 1.00 51.34 88 VAL A CA 1
ATOM 757 C C . VAL A 1 88 ? 23.303 -16.967 -19.753 1.00 51.34 88 VAL A C 1
ATOM 759 O O . VAL A 1 88 ? 24.118 -16.315 -20.403 1.00 51.34 88 VAL A O 1
ATOM 762 N N . ILE A 1 89 ? 23.670 -18.035 -19.031 1.00 45.50 89 ILE A N 1
ATOM 763 C CA . ILE A 1 89 ? 25.040 -18.581 -18.949 1.00 45.50 89 ILE A CA 1
ATOM 764 C C . ILE A 1 89 ? 25.165 -19.845 -19.798 1.00 45.50 89 ILE A C 1
ATOM 766 O O . ILE A 1 89 ? 24.294 -20.731 -19.661 1.00 45.50 89 ILE A O 1
#

Sequence (89 aa):
MEKENKYWVKEEDRKCVFCGQGRDNIDHFIGECEITREWFKELGNSKEERVKKLWKDDLNKVKTEILKELWKEKKKGKKKEEKKRQDVI

Organism: Harpegnathos saltator (NCBI:txid610380)

Radius of gyration: 15.58 Å; chains: 1; bounding box: 43×29×37 Å

Foldseek 3Di:
DDPPDPPCPDVQNQACLQQSHDGVDPLCLCPPDPVSVVLLVVQHPDSVSSVVSLPPPPPDPSNVVSVVVSVVSVVVSVVVVVVVVVVVD

Secondary structure (DSSP, 8-state):
-----TT---GGGGS-TTTS-S-SSHHIIIII-HHHHHHGGGT-SSHHHHHHHHHSS---HHHHHHHHHHHHHHHHHHHHHHHHHHTT-